Protein AF-A0A101IET5-F1 (afdb_monomer)

Structure (mmCIF, N/CA/C/O backbone):
data_AF-A0A101IET5-F1
#
_entry.id   AF-A0A101IET5-F1
#
loop_
_atom_site.group_PDB
_atom_site.id
_atom_site.type_symbol
_atom_site.label_atom_id
_atom_site.label_alt_id
_atom_site.label_comp_id
_atom_site.label_asym_id
_atom_site.label_entity_id
_atom_site.label_seq_id
_atom_site.pdbx_PDB_ins_code
_atom_site.Cartn_x
_atom_site.Cartn_y
_atom_site.Cartn_z
_atom_site.occupancy
_atom_site.B_iso_or_equiv
_atom_site.auth_seq_id
_atom_site.auth_comp_id
_atom_site.auth_asym_id
_atom_site.auth_atom_id
_atom_site.pdbx_PDB_model_num
ATOM 1 N N . LEU A 1 1 ? 10.139 -0.120 -1.724 1.00 92.50 1 LEU A N 1
ATOM 2 C CA . LEU A 1 1 ? 9.096 0.746 -1.149 1.00 92.50 1 LEU A CA 1
ATOM 3 C C . LEU A 1 1 ? 9.722 1.540 -0.012 1.00 92.50 1 LEU A C 1
ATOM 5 O O . LEU A 1 1 ? 10.627 1.029 0.643 1.00 92.50 1 LEU A O 1
ATOM 9 N N . ILE A 1 2 ? 9.266 2.773 0.194 1.00 94.69 2 ILE A N 1
ATOM 10 C CA . ILE A 1 2 ? 9.536 3.554 1.412 1.00 94.69 2 ILE A CA 1
ATOM 11 C C . ILE A 1 2 ? 8.374 3.359 2.385 1.00 94.69 2 ILE A C 1
ATOM 13 O O . ILE A 1 2 ? 7.278 3.024 1.933 1.00 94.69 2 ILE A O 1
ATOM 17 N N . ARG A 1 3 ? 8.592 3.574 3.687 1.00 94.69 3 ARG A N 1
ATOM 18 C CA . ARG A 1 3 ? 7.538 3.377 4.690 1.00 94.69 3 ARG A CA 1
ATOM 19 C C . ARG A 1 3 ? 6.365 4.328 4.436 1.00 94.69 3 ARG A C 1
ATOM 21 O O . ARG A 1 3 ? 6.561 5.531 4.256 1.00 94.69 3 ARG A O 1
ATOM 28 N N . GLY A 1 4 ? 5.161 3.769 4.401 1.00 93.94 4 GLY A N 1
ATOM 29 C CA . GLY A 1 4 ? 3.909 4.481 4.214 1.00 93.94 4 GLY A CA 1
ATOM 30 C C . GLY A 1 4 ? 3.605 5.410 5.385 1.00 93.94 4 GLY A C 1
ATOM 31 O O . GLY A 1 4 ? 3.973 5.152 6.531 1.00 93.94 4 GLY A O 1
ATOM 32 N N . LYS A 1 5 ? 2.926 6.517 5.085 1.00 95.31 5 LYS A N 1
ATOM 33 C CA . LYS A 1 5 ? 2.436 7.455 6.100 1.00 95.31 5 LYS A CA 1
ATOM 34 C C . LYS A 1 5 ? 1.047 7.019 6.583 1.00 95.31 5 LYS A C 1
ATOM 36 O O . LYS A 1 5 ? 0.257 6.553 5.762 1.00 95.31 5 LYS A O 1
ATOM 41 N N . PRO A 1 6 ? 0.685 7.279 7.851 1.00 94.19 6 PRO A N 1
ATOM 42 C CA . PRO A 1 6 ? -0.570 6.799 8.441 1.00 94.19 6 PRO A CA 1
ATOM 43 C C . PRO A 1 6 ? -1.825 7.500 7.890 1.00 94.19 6 PRO A C 1
ATOM 45 O O . PRO A 1 6 ? -2.943 7.087 8.179 1.00 94.19 6 PRO A O 1
ATOM 48 N N . GLY A 1 7 ? -1.665 8.558 7.085 1.00 93.12 7 GLY A N 1
ATOM 49 C CA . GLY A 1 7 ? -2.780 9.340 6.543 1.00 93.12 7 GLY A CA 1
ATOM 50 C C . GLY A 1 7 ? -3.783 8.521 5.727 1.00 93.12 7 GLY A C 1
ATOM 51 O O . GLY A 1 7 ? -4.975 8.805 5.787 1.00 93.12 7 GLY A O 1
ATOM 52 N N . ILE A 1 8 ? -3.331 7.475 5.024 1.00 92.94 8 ILE A N 1
ATOM 53 C CA . ILE A 1 8 ? -4.230 6.582 4.277 1.00 92.94 8 ILE A CA 1
ATOM 54 C C . ILE A 1 8 ? -5.204 5.849 5.210 1.00 92.94 8 ILE A C 1
ATOM 56 O O . ILE A 1 8 ? -6.399 5.799 4.931 1.00 92.94 8 ILE A O 1
ATOM 60 N N . SER A 1 9 ? -4.720 5.366 6.354 1.00 92.12 9 SER A N 1
ATOM 61 C CA . SER A 1 9 ? -5.525 4.667 7.361 1.00 92.12 9 SER A CA 1
ATOM 62 C C . SER A 1 9 ? -6.527 5.594 8.033 1.00 92.12 9 SER A C 1
ATOM 64 O O . SER A 1 9 ? -7.658 5.196 8.293 1.00 92.12 9 SER A O 1
ATOM 66 N N . ILE A 1 10 ? -6.135 6.850 8.269 1.00 91.31 10 ILE A N 1
ATOM 67 C CA . ILE A 1 10 ? -7.021 7.872 8.841 1.00 91.31 10 ILE A CA 1
ATOM 68 C C . ILE A 1 10 ? -8.202 8.126 7.899 1.00 91.31 10 ILE A C 1
ATOM 70 O O . ILE A 1 10 ? -9.349 8.106 8.340 1.00 91.31 10 ILE A O 1
ATOM 74 N N . LEU A 1 11 ? -7.931 8.311 6.602 1.00 92.88 11 LEU A N 1
ATOM 75 C CA . LEU A 1 11 ? -8.976 8.507 5.595 1.00 92.88 11 LEU A CA 1
ATOM 76 C C . LEU A 1 11 ? -9.875 7.274 5.466 1.00 92.88 11 LEU A C 1
ATOM 78 O O . LEU A 1 11 ? -11.100 7.396 5.449 1.00 92.88 11 LEU A O 1
ATOM 82 N N . ALA A 1 12 ? -9.287 6.080 5.428 1.00 92.12 12 ALA A N 1
ATOM 83 C CA . ALA A 1 12 ? -10.035 4.830 5.355 1.00 92.12 12 ALA A CA 1
ATOM 84 C C . ALA A 1 12 ? -10.948 4.625 6.577 1.00 92.12 12 ALA A C 1
ATOM 86 O O . ALA A 1 12 ? -12.102 4.238 6.420 1.00 92.12 12 ALA A O 1
ATOM 87 N N . SER A 1 13 ? -10.476 4.971 7.782 1.00 90.31 13 SER A N 1
ATOM 88 C CA . SER A 1 13 ? -11.268 4.890 9.017 1.00 90.31 13 SER A CA 1
ATOM 89 C C . SER A 1 13 ? -12.466 5.846 9.046 1.00 90.31 13 SER A C 1
ATOM 91 O O . SER A 1 13 ? -13.388 5.619 9.828 1.00 90.31 13 SER A O 1
ATOM 93 N N . GLN A 1 14 ? -12.441 6.927 8.267 1.00 90.19 14 GLN A N 1
ATOM 94 C CA . GLN A 1 14 ? -13.528 7.910 8.208 1.00 90.19 14 GLN A CA 1
ATOM 95 C C . GLN A 1 14 ? -14.534 7.625 7.093 1.00 90.19 14 GLN A C 1
ATOM 97 O O . GLN A 1 14 ? -15.677 8.058 7.182 1.00 90.19 14 GLN A O 1
ATOM 102 N N . THR A 1 15 ? -14.097 6.953 6.030 1.00 90.75 15 THR A N 1
ATOM 103 C CA . THR A 1 15 ? -14.874 6.807 4.792 1.00 90.75 15 THR A CA 1
ATOM 104 C C . THR A 1 15 ? -15.425 5.407 4.575 1.00 90.75 15 THR A C 1
ATOM 106 O O . THR A 1 15 ? -16.352 5.256 3.786 1.00 90.75 15 THR A O 1
ATOM 109 N N . GLU A 1 16 ? -14.834 4.386 5.208 1.00 85.38 16 GLU A N 1
ATOM 110 C CA . GLU A 1 16 ? -15.142 2.964 4.966 1.00 85.38 16 GLU A CA 1
ATOM 111 C C . GL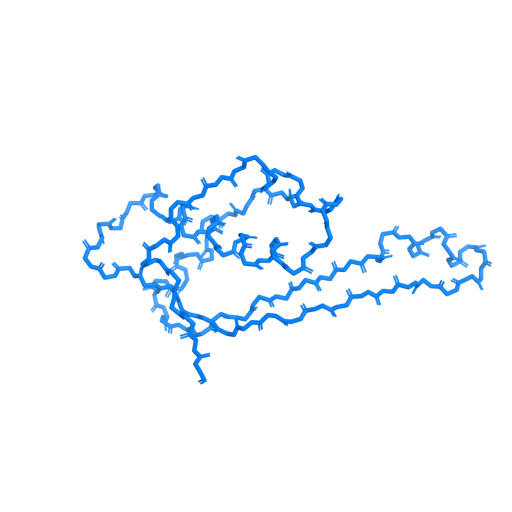U A 1 16 ? -15.060 2.571 3.472 1.00 85.38 16 GLU A C 1
ATOM 113 O O . GLU A 1 16 ? -15.656 1.593 2.997 1.00 85.38 16 GLU A O 1
ATOM 118 N N . ALA A 1 17 ? -14.297 3.356 2.705 1.00 90.69 17 ALA A N 1
ATOM 119 C CA . ALA A 1 17 ? -14.199 3.220 1.267 1.00 90.69 17 ALA A CA 1
ATOM 120 C C . ALA A 1 17 ? -13.386 1.972 0.878 1.00 90.69 17 ALA A C 1
ATOM 122 O O . ALA A 1 17 ? -12.411 1.625 1.553 1.00 90.69 17 ALA A O 1
ATOM 123 N N . PRO A 1 18 ? -13.751 1.301 -0.229 1.00 93.94 18 PRO A N 1
ATOM 124 C CA . PRO A 1 18 ? -12.930 0.243 -0.798 1.00 93.94 18 PRO A CA 1
ATOM 125 C C . PRO A 1 18 ? -11.595 0.810 -1.307 1.00 93.94 18 PRO A C 1
ATOM 127 O O . PRO A 1 18 ? -11.557 1.816 -2.015 1.00 93.94 18 PRO A O 1
ATOM 130 N N . ILE A 1 19 ? -10.499 0.136 -0.974 1.00 95.31 19 ILE A N 1
ATOM 131 C CA . ILE A 1 19 ? -9.133 0.442 -1.404 1.00 95.31 19 ILE A CA 1
ATOM 132 C C . ILE A 1 19 ? -8.715 -0.595 -2.444 1.00 95.31 19 ILE A C 1
ATOM 134 O O . ILE A 1 19 ? -8.896 -1.794 -2.243 1.00 95.31 19 ILE A O 1
ATOM 138 N N . ILE A 1 20 ? -8.126 -0.142 -3.553 1.00 96.19 20 ILE A N 1
ATOM 139 C CA . ILE A 1 20 ? -7.578 -1.019 -4.594 1.00 96.19 20 ILE A CA 1
ATOM 140 C C . ILE A 1 20 ? -6.059 -0.819 -4.650 1.00 96.19 20 ILE A C 1
ATOM 142 O O . ILE A 1 20 ? -5.608 0.280 -4.988 1.00 96.19 20 ILE A O 1
ATOM 146 N N . PRO A 1 21 ? -5.247 -1.848 -4.342 1.00 95.94 21 PRO A N 1
ATOM 147 C CA . PRO A 1 21 ? -3.799 -1.739 -4.412 1.00 95.94 21 PRO A CA 1
ATOM 148 C C . PRO A 1 21 ? -3.339 -1.815 -5.872 1.00 95.94 21 PRO A C 1
ATOM 150 O O . PRO A 1 21 ? -3.712 -2.720 -6.623 1.00 95.94 21 PRO A O 1
ATOM 153 N N . ILE A 1 22 ? -2.496 -0.866 -6.278 1.00 96.94 22 ILE A N 1
ATOM 154 C CA . ILE A 1 22 ? -1.911 -0.812 -7.620 1.00 96.94 22 ILE A CA 1
ATOM 155 C C . ILE A 1 22 ? -0.399 -0.667 -7.487 1.00 96.94 22 ILE A C 1
ATOM 157 O O . ILE A 1 22 ? 0.100 0.210 -6.782 1.00 96.94 22 ILE A O 1
ATOM 161 N N . ALA A 1 23 ? 0.335 -1.516 -8.198 1.00 96.88 23 ALA A N 1
ATOM 162 C CA . ALA A 1 23 ? 1.783 -1.470 -8.292 1.00 96.88 23 ALA A CA 1
ATOM 163 C C . ALA A 1 23 ? 2.217 -1.085 -9.705 1.00 96.88 23 ALA A C 1
ATOM 165 O O . ALA A 1 23 ? 1.746 -1.657 -10.687 1.00 96.88 23 ALA A O 1
ATOM 166 N N . TYR A 1 24 ? 3.163 -0.151 -9.794 1.00 95.94 24 TYR A N 1
ATOM 167 C CA . TYR A 1 24 ? 3.719 0.338 -11.051 1.00 95.94 24 TYR A CA 1
ATOM 168 C C . TYR A 1 24 ? 5.248 0.387 -10.984 1.00 95.94 24 TYR A C 1
ATOM 170 O O . TYR A 1 24 ? 5.809 1.031 -10.097 1.00 95.94 24 TYR A O 1
ATOM 178 N N . TRP A 1 25 ? 5.937 -0.280 -11.916 1.00 95.38 25 TRP A N 1
ATOM 179 C CA . TRP A 1 25 ? 7.405 -0.340 -11.933 1.00 95.38 25 TRP A CA 1
ATOM 180 C C . TRP A 1 25 ? 7.999 -0.467 -13.345 1.00 95.38 25 TRP A C 1
ATOM 182 O O . TRP A 1 25 ? 7.302 -0.750 -14.321 1.00 95.38 25 TRP A O 1
ATOM 192 N N . GLY A 1 26 ? 9.315 -0.263 -13.462 1.00 92.31 26 GLY A N 1
ATOM 193 C CA . GLY A 1 26 ? 10.082 -0.328 -14.714 1.00 92.31 26 GLY A CA 1
ATOM 194 C C . GLY A 1 26 ? 10.293 1.038 -15.376 1.00 92.31 26 GLY A C 1
ATOM 195 O O . GLY A 1 26 ? 11.192 1.193 -16.209 1.00 92.31 26 GLY A O 1
ATOM 196 N N . HIS A 1 27 ? 9.516 2.045 -14.966 1.00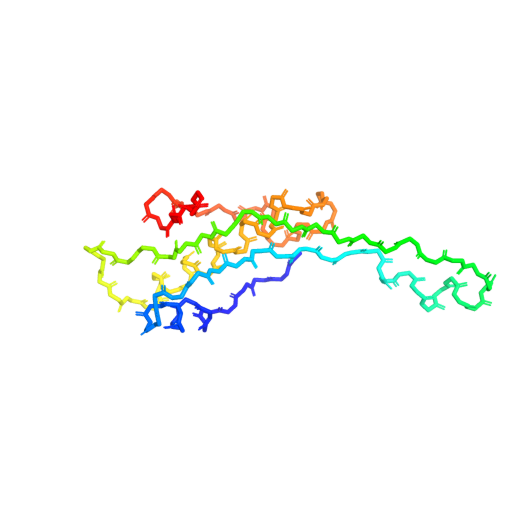 92.12 27 HIS A N 1
ATOM 197 C CA . HIS A 1 27 ? 9.585 3.417 -15.467 1.00 92.12 27 HIS A CA 1
ATOM 198 C C . HIS A 1 27 ? 10.878 4.145 -15.080 1.00 92.12 27 HIS A C 1
ATOM 200 O O . HIS A 1 27 ? 11.270 5.089 -15.760 1.00 92.12 27 HIS A O 1
ATOM 206 N N . GLU A 1 28 ? 11.596 3.683 -14.054 1.00 90.62 28 GLU A N 1
ATOM 207 C CA . GLU A 1 28 ? 12.865 4.265 -13.607 1.00 90.62 28 GLU A CA 1
ATOM 208 C C . GLU A 1 28 ? 13.942 4.271 -14.707 1.00 90.62 28 GLU A C 1
ATOM 210 O O . GLU A 1 28 ? 14.857 5.091 -14.706 1.00 90.62 28 GLU A O 1
ATOM 215 N N . ASN A 1 29 ? 13.811 3.387 -15.699 1.00 89.25 29 ASN A N 1
ATOM 216 C CA . ASN A 1 29 ? 14.746 3.283 -16.816 1.00 89.25 29 ASN A CA 1
ATOM 217 C C . ASN A 1 29 ? 14.366 4.178 -18.007 1.00 89.25 29 ASN A C 1
ATOM 219 O O . ASN A 1 29 ? 15.079 4.182 -19.012 1.00 89.25 29 ASN A O 1
ATOM 223 N N . PHE A 1 30 ? 13.272 4.942 -17.905 1.00 91.75 30 PHE A N 1
ATOM 224 C CA . PHE A 1 30 ? 12.714 5.724 -19.007 1.00 91.75 30 PHE A CA 1
ATOM 225 C C . PHE A 1 30 ? 13.717 6.718 -19.593 1.00 91.75 30 PHE A C 1
ATOM 227 O O . PHE A 1 30 ? 14.024 6.644 -20.782 1.00 91.75 30 PHE A O 1
ATOM 234 N N . LEU A 1 31 ? 14.303 7.580 -18.755 1.00 91.44 31 LEU A N 1
ATOM 235 C CA . LEU A 1 31 ? 15.273 8.589 -19.197 1.00 91.44 31 LEU A CA 1
ATOM 236 C C . LEU A 1 31 ? 16.521 7.966 -19.839 1.00 91.44 31 LEU A C 1
ATOM 238 O O . LEU A 1 31 ? 17.084 8.521 -20.780 1.00 91.44 31 LEU A O 1
ATOM 242 N N . ARG A 1 32 ? 16.960 6.798 -19.355 1.00 91.38 32 ARG A N 1
ATOM 243 C CA . ARG A 1 32 ? 18.114 6.084 -19.922 1.00 91.38 32 ARG A CA 1
ATOM 244 C C . ARG A 1 32 ? 17.793 5.486 -21.290 1.00 91.38 32 ARG A C 1
ATOM 246 O O . ARG A 1 32 ? 18.628 5.521 -22.191 1.00 91.38 32 ARG A O 1
ATOM 253 N N . ASN A 1 33 ? 16.600 4.924 -21.440 1.00 92.88 33 ASN A N 1
ATOM 254 C CA . ASN A 1 33 ? 16.186 4.245 -22.659 1.00 92.88 33 ASN A CA 1
ATOM 255 C C . ASN A 1 33 ? 15.795 5.231 -23.764 1.00 92.88 33 ASN A C 1
ATOM 257 O O . ASN A 1 33 ? 16.191 5.018 -24.908 1.00 92.88 33 ASN A O 1
ATOM 261 N N . ILE A 1 34 ? 15.112 6.334 -23.435 1.00 93.94 34 ILE A N 1
ATOM 262 C CA . ILE A 1 34 ? 14.693 7.340 -24.424 1.00 93.94 34 ILE A CA 1
ATOM 263 C C . ILE A 1 34 ? 15.898 8.022 -25.085 1.00 93.94 34 ILE A C 1
ATOM 265 O O . ILE A 1 34 ? 15.908 8.194 -26.299 1.00 93.94 34 ILE A O 1
ATOM 269 N N . LYS A 1 35 ? 16.978 8.275 -24.327 1.00 93.62 35 LYS A N 1
ATOM 270 C CA . LYS A 1 35 ? 18.265 8.764 -24.862 1.00 93.62 35 LYS A CA 1
ATOM 271 C C . LYS A 1 35 ? 18.900 7.815 -25.885 1.00 93.62 35 LYS A C 1
ATOM 273 O O . LYS A 1 35 ? 19.741 8.233 -26.667 1.00 93.62 35 LYS A O 1
ATOM 278 N N . ARG A 1 36 ? 18.523 6.533 -25.863 1.00 95.06 36 ARG A N 1
ATOM 279 C CA . ARG A 1 36 ? 18.989 5.492 -26.792 1.00 95.06 36 ARG A CA 1
ATOM 280 C C . ARG A 1 36 ? 17.902 5.074 -27.787 1.00 95.06 36 ARG A C 1
ATOM 282 O O . ARG A 1 36 ? 18.065 4.038 -28.424 1.00 95.06 36 ARG A O 1
ATOM 289 N N . LEU A 1 37 ? 16.793 5.821 -27.865 1.00 94.19 37 LEU A N 1
ATOM 290 C CA . LEU A 1 37 ? 15.612 5.505 -28.678 1.00 94.19 37 LEU A CA 1
ATOM 291 C C . LEU A 1 37 ? 15.071 4.081 -28.435 1.00 94.19 37 LEU A C 1
ATOM 293 O O . LEU A 1 37 ? 14.523 3.440 -29.327 1.00 94.19 37 LEU A O 1
ATOM 297 N N . LYS A 1 38 ? 15.232 3.562 -27.210 1.00 93.69 38 LYS A N 1
ATOM 298 C CA . LYS A 1 38 ? 14.738 2.242 -26.801 1.00 93.69 38 LYS A CA 1
ATOM 299 C C . LYS A 1 38 ? 13.412 2.371 -26.063 1.00 93.69 38 LYS A C 1
ATOM 301 O O . LYS A 1 38 ? 13.240 3.247 -25.215 1.00 93.69 38 LYS A O 1
ATOM 306 N N . ARG A 1 39 ? 12.490 1.440 -26.327 1.00 91.88 39 ARG A N 1
ATOM 307 C CA . ARG A 1 39 ? 11.249 1.312 -25.554 1.00 91.88 39 ARG A CA 1
ATOM 308 C C . ARG A 1 39 ? 11.566 0.887 -24.119 1.00 91.88 39 ARG A C 1
ATOM 310 O O . ARG A 1 39 ? 12.390 0.003 -23.897 1.00 91.88 39 ARG A O 1
ATOM 317 N N . THR A 1 40 ? 10.884 1.497 -23.151 1.00 93.75 40 THR A N 1
ATOM 318 C CA . THR A 1 40 ? 10.985 1.108 -21.737 1.00 93.75 40 THR A CA 1
ATOM 319 C C . THR A 1 40 ? 9.858 0.145 -21.383 1.00 93.75 40 THR A C 1
ATOM 321 O O . THR A 1 40 ? 8.697 0.510 -21.572 1.00 93.75 40 THR A O 1
ATOM 324 N N . PRO A 1 41 ? 10.158 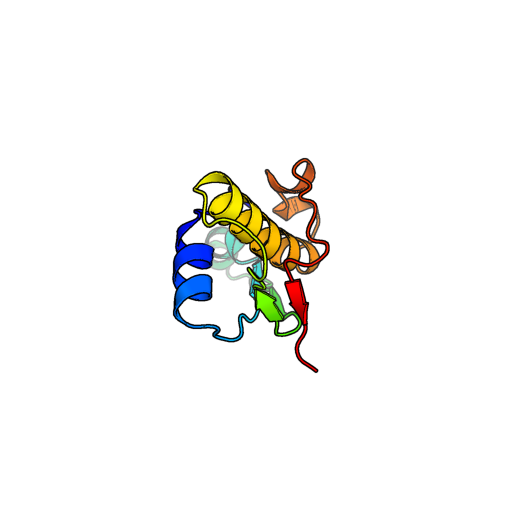-1.062 -20.876 1.00 91.75 41 PRO A N 1
ATOM 325 C CA . PRO A 1 41 ? 9.132 -1.958 -20.365 1.00 91.75 41 PRO A CA 1
ATOM 326 C C . PRO A 1 41 ? 8.594 -1.407 -19.041 1.00 91.75 41 PRO A C 1
ATOM 328 O O . PRO A 1 41 ? 9.292 -1.386 -18.027 1.00 91.75 41 PRO A O 1
ATOM 331 N N . MET A 1 42 ? 7.352 -0.939 -19.074 1.00 93.81 42 MET A N 1
ATOM 332 C CA . MET A 1 42 ? 6.609 -0.447 -17.918 1.00 93.81 42 MET A CA 1
ATOM 333 C C . MET A 1 42 ? 5.553 -1.488 -17.552 1.00 93.81 42 MET A C 1
ATOM 335 O O . MET A 1 42 ? 4.878 -2.006 -18.438 1.00 93.81 42 MET A O 1
ATOM 339 N N . ASN A 1 43 ? 5.427 -1.810 -16.267 1.00 95.56 43 ASN A N 1
ATOM 340 C CA . ASN A 1 43 ? 4.540 -2.864 -15.787 1.00 95.56 43 ASN A CA 1
ATOM 341 C C . ASN A 1 43 ? 3.587 -2.299 -14.741 1.00 95.56 43 ASN A C 1
ATOM 343 O O . ASN A 1 43 ? 4.026 -1.598 -13.829 1.00 95.56 43 ASN A O 1
ATOM 347 N N . ILE A 1 44 ? 2.306 -2.641 -14.864 1.00 96.69 44 ILE A N 1
ATOM 348 C CA . ILE A 1 44 ? 1.261 -2.321 -13.892 1.00 96.69 44 ILE A CA 1
ATOM 349 C C . ILE A 1 44 ? 0.633 -3.637 -13.439 1.00 96.69 44 ILE A C 1
ATOM 351 O O . ILE A 1 44 ? 0.313 -4.488 -14.268 1.00 96.69 44 ILE A O 1
ATOM 355 N N . LYS A 1 45 ? 0.448 -3.800 -12.130 1.00 97.62 45 LYS A N 1
ATOM 356 C CA . LYS A 1 45 ? -0.368 -4.865 -11.543 1.00 97.62 45 LYS A CA 1
ATOM 357 C C . LYS A 1 45 ? -1.409 -4.255 -10.623 1.00 97.62 45 LYS A C 1
ATOM 359 O O . LYS A 1 45 ? -1.096 -3.360 -9.842 1.00 97.62 45 LYS A O 1
ATOM 364 N N . VAL A 1 46 ? -2.625 -4.769 -10.719 1.00 97.19 46 VAL A N 1
ATOM 365 C CA . VAL A 1 46 ? -3.762 -4.375 -9.889 1.00 97.19 46 VAL A CA 1
ATOM 366 C C . VAL A 1 46 ? -4.105 -5.565 -9.006 1.00 97.19 46 VAL A C 1
ATOM 368 O O . VAL A 1 46 ? -4.209 -6.686 -9.505 1.00 97.19 46 VAL A O 1
ATOM 371 N N . GLY A 1 47 ? -4.196 -5.339 -7.700 1.00 95.75 47 GLY A N 1
ATOM 372 C CA . GLY A 1 47 ? -4.593 -6.363 -6.742 1.00 95.75 47 GLY A CA 1
ATOM 373 C C . GLY A 1 47 ? -6.091 -6.350 -6.466 1.00 95.75 47 GLY A C 1
ATOM 374 O O . GLY A 1 47 ? -6.856 -5.607 -7.082 1.00 95.75 47 GLY A O 1
ATOM 375 N N . LYS A 1 48 ? -6.507 -7.199 -5.527 1.00 95.19 48 LYS A N 1
ATOM 376 C CA . LYS A 1 48 ? -7.912 -7.318 -5.134 1.00 95.19 48 LYS A CA 1
ATOM 377 C C . LYS A 1 48 ? -8.352 -6.095 -4.318 1.00 95.19 48 LYS A C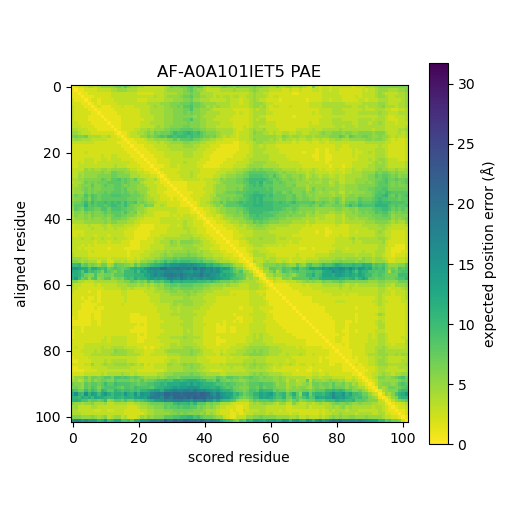 1
ATOM 379 O O . LYS A 1 48 ? -7.572 -5.643 -3.478 1.00 95.19 48 LYS A O 1
ATOM 384 N N . PRO A 1 49 ? -9.572 -5.573 -4.525 1.00 96.12 49 PRO A N 1
ATOM 385 C CA . PRO A 1 49 ? -10.137 -4.554 -3.652 1.00 96.12 49 PRO A CA 1
ATOM 386 C C . PRO A 1 49 ? -10.286 -5.078 -2.218 1.00 96.12 49 PRO A C 1
ATOM 388 O O . PRO A 1 49 ? -10.627 -6.241 -2.004 1.00 96.12 49 PRO A O 1
ATOM 391 N N . PHE A 1 50 ? -10.057 -4.221 -1.230 1.00 95.00 50 PHE A N 1
ATOM 392 C CA . PHE A 1 50 ? -10.240 -4.546 0.182 1.00 95.00 50 PHE A CA 1
ATOM 393 C C . PHE A 1 50 ? -10.686 -3.321 0.985 1.00 95.00 50 PHE A C 1
ATOM 395 O O . PHE A 1 50 ? -10.592 -2.186 0.523 1.00 95.00 50 PHE A O 1
ATOM 402 N N . ARG A 1 51 ? -11.174 -3.538 2.202 1.00 94.62 51 ARG A N 1
ATOM 403 C CA . ARG A 1 51 ? -11.441 -2.497 3.201 1.00 94.62 51 ARG A CA 1
ATOM 404 C C . ARG A 1 51 ? -10.551 -2.701 4.415 1.00 94.62 51 ARG A C 1
ATOM 406 O O . ARG A 1 51 ? -10.143 -3.826 4.700 1.00 94.62 51 ARG A O 1
ATOM 413 N N . LEU A 1 52 ? -10.283 -1.605 5.119 1.00 92.44 52 LEU A N 1
ATOM 414 C CA . LEU A 1 52 ? -9.654 -1.664 6.430 1.00 92.44 52 LEU A CA 1
ATOM 415 C C . LEU A 1 52 ? -10.726 -1.824 7.503 1.00 92.44 52 LEU A C 1
ATOM 417 O O . LEU A 1 52 ? -11.662 -1.025 7.565 1.00 92.44 52 LEU A O 1
ATOM 421 N N . ASP A 1 53 ? -10.582 -2.855 8.326 1.00 89.69 53 ASP A N 1
ATOM 422 C CA . ASP A 1 53 ? -11.456 -3.119 9.460 1.00 89.69 53 ASP A CA 1
ATOM 423 C C . ASP A 1 53 ? -10.782 -2.636 10.750 1.00 89.69 53 ASP A C 1
ATOM 425 O O . ASP A 1 53 ? -9.704 -3.086 11.138 1.00 89.69 53 ASP A O 1
ATOM 429 N N . PHE A 1 54 ? -11.420 -1.664 11.399 1.00 86.44 54 PHE A N 1
ATOM 430 C CA . PHE A 1 54 ? -10.976 -1.098 12.673 1.00 86.44 54 PHE A CA 1
ATOM 431 C C . PHE A 1 54 ? -11.892 -1.511 13.835 1.00 86.44 54 PHE A C 1
ATOM 433 O O . PHE A 1 54 ? -11.791 -0.947 14.928 1.00 86.44 54 PHE A O 1
ATOM 440 N N . SER A 1 55 ? -12.823 -2.444 13.612 1.00 81.12 55 SER A N 1
ATOM 441 C CA . SER A 1 55 ? -13.804 -2.850 14.616 1.00 81.12 55 SER A CA 1
ATOM 442 C C . SER A 1 55 ? -13.126 -3.407 15.872 1.00 81.12 55 SER A C 1
ATOM 444 O O . SER A 1 55 ? -12.149 -4.149 15.818 1.00 81.12 55 SER A O 1
ATOM 446 N N . GLY A 1 56 ? -13.607 -2.971 17.040 1.00 72.94 56 GLY A N 1
ATOM 447 C CA . GLY A 1 56 ? -13.080 -3.405 18.338 1.00 72.94 56 GLY A CA 1
ATOM 448 C C . GLY A 1 56 ? -11.687 -2.878 18.715 1.00 72.94 56 GLY A C 1
ATOM 449 O O . GLY A 1 56 ? -11.215 -3.203 19.802 1.00 72.94 56 GLY A O 1
ATOM 450 N N . LYS A 1 57 ? -11.032 -2.053 17.881 1.00 79.50 57 LYS A N 1
ATOM 451 C CA . LYS A 1 57 ? -9.692 -1.507 18.156 1.00 79.50 57 LYS A CA 1
ATOM 452 C C . LYS A 1 57 ? -9.748 -0.023 18.542 1.00 79.50 57 LYS A C 1
ATOM 454 O O . LYS A 1 57 ? -10.423 0.786 17.904 1.00 79.50 57 LYS A O 1
ATOM 459 N N . THR A 1 58 ? -9.002 0.363 19.578 1.00 78.94 58 THR A N 1
ATOM 460 C CA . THR A 1 58 ? -8.854 1.773 19.973 1.00 78.94 58 THR A CA 1
ATOM 461 C C . THR A 1 58 ? -8.047 2.525 18.919 1.00 78.94 58 THR A C 1
ATOM 463 O O . THR A 1 58 ? -6.943 2.113 18.572 1.00 78.94 58 THR A O 1
ATOM 466 N N . LYS A 1 59 ? -8.568 3.656 18.430 1.00 80.31 59 LYS A N 1
ATOM 467 C CA . LYS A 1 59 ? -7.886 4.497 17.434 1.00 80.31 59 LYS A CA 1
ATOM 468 C C . LYS A 1 59 ? -6.647 5.165 18.046 1.00 80.31 59 LYS A C 1
ATOM 470 O O . LYS A 1 59 ? -6.739 6.266 18.582 1.00 80.31 59 LYS A O 1
ATOM 475 N N . SER A 1 60 ? -5.499 4.497 17.964 1.00 89.06 60 SER A N 1
ATOM 476 C CA . SER A 1 60 ? -4.193 5.037 18.348 1.00 89.06 60 SER A CA 1
ATOM 477 C C . SER A 1 60 ? -3.360 5.423 17.124 1.00 89.06 60 SER A C 1
ATOM 479 O O . SER A 1 60 ? -3.662 5.050 15.986 1.00 89.06 60 SER A O 1
ATOM 481 N N . LYS A 1 61 ? -2.292 6.193 17.348 1.00 88.75 61 LYS A N 1
ATOM 482 C CA . LYS A 1 61 ? -1.353 6.567 16.283 1.00 88.75 61 LYS A CA 1
ATOM 483 C C . LYS A 1 61 ? -0.617 5.338 15.747 1.00 88.75 61 LYS A C 1
ATOM 485 O O . LYS A 1 61 ? -0.370 5.253 14.546 1.00 88.75 61 LYS A O 1
ATOM 490 N N . GLU A 1 62 ? -0.300 4.402 16.632 1.00 90.69 62 GLU A N 1
ATOM 491 C CA . GLU A 1 62 ? 0.356 3.135 16.329 1.00 90.69 62 GLU A CA 1
ATOM 492 C C . GLU A 1 62 ? -0.535 2.280 15.425 1.00 90.69 62 GLU A C 1
ATOM 494 O O . GLU A 1 62 ? -0.092 1.889 14.350 1.00 90.69 62 GLU A O 1
ATOM 499 N N . LEU A 1 63 ? -1.821 2.129 15.765 1.00 90.94 63 LEU A N 1
ATOM 500 C CA . LEU A 1 63 ? -2.778 1.372 14.953 1.00 90.94 63 LEU A CA 1
ATOM 501 C C . LEU A 1 63 ? -2.932 1.957 13.542 1.00 90.94 63 LEU A C 1
ATO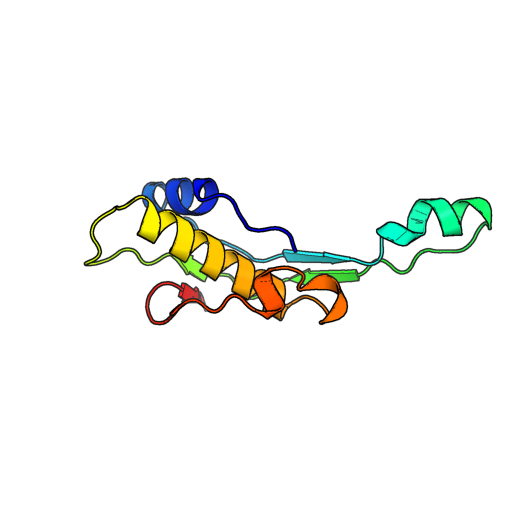M 503 O O . LEU A 1 63 ? -3.002 1.226 12.557 1.00 90.94 63 LEU A O 1
ATOM 507 N N . MET A 1 64 ? -2.974 3.287 13.415 1.00 92.81 64 MET A N 1
ATOM 508 C CA . MET A 1 64 ? -3.055 3.935 12.100 1.00 92.81 64 MET A CA 1
ATOM 509 C C . MET A 1 64 ? -1.800 3.678 11.261 1.00 92.81 64 MET A C 1
ATOM 511 O O . MET A 1 64 ? -1.891 3.546 10.037 1.00 92.81 64 MET A O 1
ATOM 515 N N . GLN A 1 65 ? -0.634 3.607 11.905 1.00 94.31 65 GLN A N 1
ATOM 516 C CA . GLN A 1 65 ? 0.615 3.267 11.237 1.00 94.31 65 GLN A CA 1
ATOM 517 C C . GLN A 1 65 ? 0.649 1.791 10.830 1.00 94.31 65 GLN A C 1
ATOM 519 O O . GLN A 1 65 ? 0.999 1.507 9.689 1.00 94.31 65 GLN A O 1
ATOM 524 N N . GLU A 1 66 ? 0.230 0.876 11.703 1.00 92.81 66 GLU A N 1
ATOM 525 C CA . GLU A 1 66 ? 0.112 -0.557 11.406 1.00 92.81 66 GLU A CA 1
ATOM 526 C C . GLU A 1 66 ? -0.844 -0.813 10.242 1.00 92.81 66 GLU A C 1
ATOM 528 O O . GLU A 1 66 ? -0.489 -1.508 9.296 1.00 92.81 66 GLU A O 1
ATOM 533 N N . ALA A 1 67 ? -2.015 -0.174 10.238 1.00 93.00 67 ALA A N 1
ATOM 534 C CA . ALA A 1 67 ? -2.965 -0.282 9.136 1.00 93.00 67 ALA A CA 1
ATOM 535 C C . ALA A 1 67 ? -2.394 0.265 7.813 1.00 93.00 67 ALA A C 1
ATOM 537 O O . ALA A 1 67 ? -2.655 -0.290 6.747 1.00 93.00 67 ALA A O 1
ATOM 538 N N . ALA A 1 68 ? 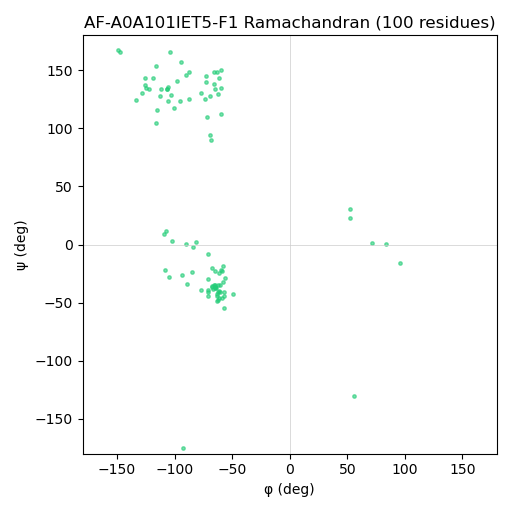-1.566 1.317 7.861 1.00 94.81 68 ALA A N 1
ATOM 539 C CA . ALA A 1 68 ? -0.914 1.844 6.662 1.00 94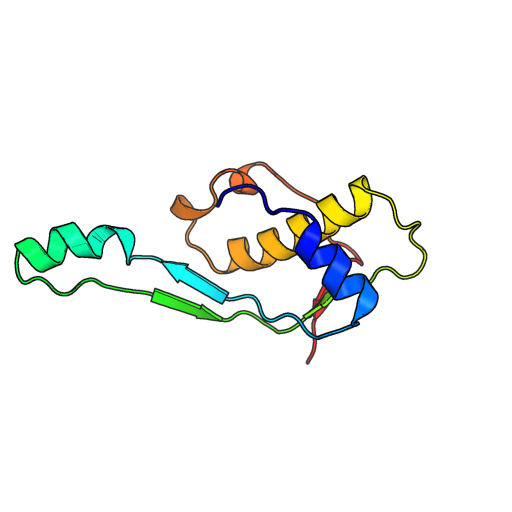.81 68 ALA A CA 1
ATOM 540 C C . ALA A 1 68 ? 0.169 0.882 6.169 1.00 94.81 68 ALA A C 1
ATOM 542 O O . ALA A 1 68 ? 0.317 0.672 4.965 1.00 94.81 68 ALA A O 1
ATOM 543 N N . ASP A 1 69 ? 0.909 0.283 7.098 1.00 95.38 69 ASP A N 1
ATOM 544 C CA . ASP A 1 69 ? 1.909 -0.728 6.801 1.00 95.38 69 ASP A CA 1
ATOM 545 C C . ASP A 1 69 ? 1.244 -1.996 6.218 1.00 95.38 69 ASP A C 1
ATOM 547 O O . ASP A 1 69 ? 1.748 -2.523 5.228 1.00 95.38 69 ASP A O 1
ATOM 551 N N . ALA A 1 70 ? 0.060 -2.398 6.695 1.00 94.75 70 ALA A N 1
ATOM 552 C CA . ALA A 1 70 ? -0.744 -3.482 6.118 1.00 94.75 70 ALA A CA 1
ATOM 553 C C . ALA A 1 70 ? -1.173 -3.188 4.664 1.00 94.75 70 ALA A C 1
ATOM 555 O O . ALA A 1 70 ? -0.968 -4.014 3.775 1.00 94.75 70 ALA A O 1
ATOM 556 N N . VAL A 1 71 ? -1.663 -1.975 4.368 1.00 94.88 71 VAL A N 1
ATOM 557 C CA . VAL A 1 71 ? -1.954 -1.544 2.979 1.00 94.88 71 VAL A CA 1
ATOM 558 C C . VAL A 1 71 ? -0.709 -1.644 2.092 1.00 94.88 71 VAL A C 1
ATOM 560 O O . VAL A 1 71 ? -0.776 -2.067 0.937 1.00 94.88 71 VAL A O 1
ATOM 563 N N . MET A 1 72 ? 0.451 -1.253 2.614 1.00 95.94 72 MET A N 1
ATOM 564 C CA . MET A 1 72 ? 1.705 -1.307 1.866 1.00 95.94 72 MET A CA 1
ATOM 565 C C . MET A 1 72 ? 2.195 -2.743 1.645 1.00 95.94 72 MET A C 1
ATOM 567 O O . MET A 1 72 ? 2.806 -3.012 0.607 1.00 95.94 72 MET A O 1
ATOM 571 N N . LEU A 1 73 ? 1.894 -3.674 2.555 1.00 95.06 73 LEU A N 1
ATOM 572 C CA . LEU A 1 73 ? 2.141 -5.104 2.361 1.00 95.06 73 LEU A CA 1
ATOM 573 C C . LEU A 1 73 ? 1.283 -5.681 1.222 1.00 95.06 73 LEU A C 1
ATOM 575 O O . LEU A 1 73 ? 1.797 -6.477 0.435 1.00 95.06 73 LEU A O 1
ATOM 579 N N . GLU A 1 74 ? 0.048 -5.214 1.020 1.00 95.19 74 GLU A N 1
ATOM 580 C CA . GLU A 1 74 ? -0.736 -5.572 -0.178 1.00 95.19 74 GLU A CA 1
ATOM 581 C C . GLU A 1 74 ? -0.070 -5.096 -1.470 1.00 95.19 74 GLU A C 1
ATOM 583 O O . GLU A 1 74 ? 0.008 -5.830 -2.455 1.00 95.19 74 GLU A O 1
ATOM 588 N N . ILE A 1 75 ? 0.490 -3.884 -1.468 1.00 96.12 75 ILE A N 1
ATOM 589 C CA . ILE A 1 75 ? 1.241 -3.365 -2.619 1.00 96.12 75 ILE A CA 1
ATOM 590 C C . ILE A 1 75 ? 2.536 -4.168 -2.827 1.00 96.12 75 ILE A C 1
ATOM 592 O O . ILE A 1 75 ? 2.900 -4.467 -3.968 1.00 96.12 75 ILE A O 1
ATOM 596 N N . LYS A 1 76 ? 3.221 -4.570 -1.746 1.00 96.12 76 LYS A N 1
ATOM 597 C CA . LYS A 1 76 ? 4.411 -5.439 -1.795 1.00 96.12 76 LYS A CA 1
ATOM 598 C C . LYS A 1 76 ? 4.101 -6.758 -2.505 1.00 96.12 76 LYS A C 1
ATOM 600 O O . LYS A 1 76 ? 4.890 -7.152 -3.362 1.00 96.12 76 LYS A O 1
ATOM 605 N N . LYS A 1 77 ? 2.959 -7.400 -2.217 1.00 94.75 77 LYS A N 1
ATOM 606 C CA . LYS A 1 77 ? 2.523 -8.660 -2.863 1.00 94.75 77 LYS A CA 1
ATOM 607 C C . LYS A 1 77 ? 2.440 -8.537 -4.395 1.00 94.75 77 LYS A C 1
ATOM 609 O O . LYS A 1 77 ? 2.656 -9.516 -5.107 1.00 94.75 77 LYS A O 1
ATOM 614 N N . LEU A 1 78 ? 2.177 -7.339 -4.923 1.00 96.44 78 LEU A N 1
ATOM 615 C CA . LEU A 1 78 ? 2.114 -7.077 -6.366 1.00 96.44 78 LEU A CA 1
ATOM 616 C C . LEU A 1 78 ? 3.489 -6.793 -6.993 1.00 96.44 78 LEU A C 1
ATOM 618 O O . LEU A 1 78 ? 3.667 -6.970 -8.202 1.00 96.44 78 LEU A O 1
ATOM 622 N N . LEU A 1 79 ? 4.460 -6.345 -6.199 1.00 96.19 79 LEU A N 1
ATOM 623 C CA . LEU A 1 79 ? 5.772 -5.919 -6.674 1.00 96.19 79 LEU A CA 1
ATOM 624 C C . LEU A 1 79 ? 6.790 -7.071 -6.709 1.00 96.19 79 LEU A C 1
ATOM 626 O O . LEU A 1 79 ? 6.809 -7.917 -5.816 1.00 96.19 79 LEU A O 1
ATOM 630 N N . PRO A 1 80 ? 7.713 -7.076 -7.689 1.00 95.31 80 PRO A N 1
ATOM 631 C CA . PRO A 1 80 ? 8.913 -7.907 -7.625 1.00 95.31 80 PRO A CA 1
ATOM 632 C C . PRO A 1 80 ? 9.784 -7.577 -6.402 1.00 95.31 80 PRO A C 1
ATOM 634 O O . PRO A 1 80 ? 9.875 -6.413 -6.008 1.00 95.31 80 PRO A O 1
ATOM 637 N N . GLU A 1 81 ? 10.501 -8.577 -5.887 1.00 94.38 81 GLU A N 1
ATOM 638 C CA . GLU A 1 81 ? 11.312 -8.509 -4.657 1.00 94.38 81 GLU A CA 1
ATOM 639 C C . GLU A 1 81 ? 12.262 -7.305 -4.595 1.00 94.38 81 GLU A C 1
ATOM 641 O O . GLU A 1 81 ? 12.312 -6.581 -3.603 1.00 94.38 81 GLU A O 1
ATOM 646 N N . LYS A 1 82 ? 12.932 -6.992 -5.709 1.00 94.31 82 LYS A N 1
ATOM 647 C CA . LYS A 1 82 ? 13.854 -5.849 -5.806 1.00 94.31 82 LYS A CA 1
ATOM 648 C C . LYS A 1 82 ? 13.223 -4.483 -5.485 1.00 94.31 82 LYS A C 1
ATOM 650 O O . LYS A 1 82 ? 13.950 -3.525 -5.242 1.00 94.31 82 LYS A O 1
ATOM 655 N N . TYR A 1 83 ? 11.893 -4.363 -5.515 1.00 95.25 83 TYR A N 1
ATOM 656 C CA . TYR A 1 83 ? 11.176 -3.130 -5.178 1.00 95.25 83 TYR A CA 1
ATOM 657 C C . TYR A 1 83 ? 10.561 -3.148 -3.777 1.00 95.25 83 TYR A C 1
ATOM 659 O O . TYR A 1 83 ? 9.903 -2.174 -3.415 1.00 95.25 83 TYR A O 1
ATOM 667 N N . HIS A 1 84 ? 10.750 -4.193 -2.970 1.00 95.00 84 HIS A N 1
ATOM 668 C CA . HIS A 1 84 ? 10.130 -4.304 -1.642 1.00 95.00 84 HIS A CA 1
ATOM 669 C C . HIS A 1 84 ? 10.688 -3.269 -0.653 1.00 95.00 84 HIS A C 1
ATOM 671 O O . HIS A 1 84 ? 9.914 -2.624 0.050 1.00 95.00 84 HIS A O 1
ATOM 677 N N . GLY A 1 85 ? 11.980 -2.935 -0.713 1.00 95.25 85 GLY A N 1
ATOM 678 C CA . GLY A 1 85 ? 12.592 -1.899 0.137 1.00 95.25 85 GLY A CA 1
ATOM 679 C C . GLY A 1 85 ? 12.381 -2.175 1.629 1.00 95.25 85 GLY A C 1
ATOM 680 O O . GLY A 1 85 ? 12.594 -3.296 2.067 1.00 95.25 85 GLY A O 1
ATOM 681 N N . VAL A 1 86 ? 11.918 -1.185 2.404 1.00 95.06 86 VAL A N 1
ATOM 682 C CA . VAL A 1 86 ? 11.748 -1.343 3.869 1.00 95.06 86 VAL A CA 1
ATOM 683 C C . VAL A 1 86 ? 10.755 -2.447 4.255 1.00 95.06 86 VAL A C 1
ATOM 685 O O . VAL A 1 86 ? 10.856 -3.024 5.330 1.00 95.06 86 VAL A O 1
ATOM 688 N N . TYR A 1 87 ? 9.813 -2.782 3.369 1.00 94.50 87 TYR A N 1
ATOM 689 C CA . TYR A 1 87 ? 8.822 -3.833 3.610 1.00 94.50 87 TYR A CA 1
ATOM 690 C C . TYR A 1 87 ? 9.352 -5.246 3.339 1.00 94.50 87 TYR A C 1
ATOM 692 O O . TYR A 1 87 ? 8.598 -6.207 3.460 1.00 94.50 87 TYR A O 1
ATOM 700 N N . SER A 1 88 ? 10.626 -5.406 2.968 1.00 93.31 88 SER A N 1
ATOM 701 C CA . SER A 1 88 ? 11.274 -6.722 2.971 1.00 93.31 88 SER A CA 1
ATOM 702 C C . SER A 1 88 ? 11.399 -7.284 4.389 1.00 93.31 88 SER A C 1
ATOM 704 O O . SER A 1 88 ? 11.217 -8.482 4.570 1.00 93.31 88 SER A O 1
ATOM 706 N N . GLU A 1 89 ? 11.652 -6.415 5.372 1.00 89.69 89 GLU A N 1
ATOM 707 C CA . GLU A 1 89 ? 11.916 -6.780 6.773 1.00 89.69 89 GLU A CA 1
ATOM 708 C C . GLU A 1 89 ? 10.723 -6.499 7.696 1.00 89.69 89 GLU A C 1
ATOM 710 O O . GLU A 1 89 ? 10.544 -7.170 8.709 1.00 89.69 89 GLU A O 1
ATOM 715 N N . ILE A 1 90 ? 9.884 -5.518 7.346 1.00 88.00 90 ILE A N 1
ATOM 716 C CA . ILE A 1 90 ? 8.671 -5.210 8.106 1.00 88.00 90 ILE A CA 1
ATOM 717 C C . ILE A 1 90 ? 7.630 -6.300 7.852 1.00 88.00 90 ILE A C 1
ATOM 719 O O . ILE A 1 90 ? 7.230 -6.549 6.712 1.00 88.00 90 ILE A O 1
ATOM 723 N N . SER A 1 91 ? 7.149 -6.888 8.939 1.00 80.88 91 SER A N 1
ATOM 724 C CA . SER A 1 91 ? 5.910 -7.655 8.988 1.00 80.88 91 SER A CA 1
ATOM 725 C C . SER A 1 91 ? 4.974 -6.974 9.978 1.00 80.88 91 SER A C 1
ATOM 727 O O . SER A 1 91 ? 5.413 -6.391 10.969 1.00 80.88 91 SER A O 1
ATOM 729 N N . VAL A 1 92 ? 3.689 -6.989 9.656 1.00 82.94 92 VAL A N 1
ATOM 730 C CA . VAL A 1 92 ? 2.618 -6.527 10.534 1.00 82.94 92 VAL A CA 1
ATOM 731 C C . VAL A 1 92 ? 1.651 -7.685 10.638 1.00 82.94 92 VAL A C 1
ATOM 733 O O . VAL A 1 92 ? 1.457 -8.399 9.653 1.00 82.94 92 VAL A O 1
ATOM 736 N N . ASP A 1 93 ? 1.078 -7.863 11.819 1.00 75.69 93 ASP A N 1
ATOM 737 C CA . ASP A 1 93 ? -0.060 -8.748 11.989 1.00 75.69 93 ASP A CA 1
ATOM 738 C C . ASP A 1 93 ? -1.270 -8.114 11.283 1.00 75.69 93 ASP A C 1
ATOM 740 O O . ASP A 1 93 ? -1.914 -7.194 11.796 1.00 75.69 93 ASP A O 1
ATOM 744 N N . ASP A 1 94 ? -1.487 -8.505 10.025 1.00 67.88 94 ASP A N 1
ATOM 745 C CA . ASP A 1 94 ? -2.592 -8.030 9.195 1.00 67.88 94 ASP A CA 1
ATOM 746 C C . ASP A 1 94 ? -3.885 -8.824 9.443 1.00 67.88 94 ASP A C 1
ATOM 748 O O . ASP A 1 94 ? -4.934 -8.458 8.892 1.00 67.88 94 ASP A O 1
ATOM 752 N N . GLU A 1 95 ? -3.846 -9.846 10.314 1.00 66.44 95 GLU A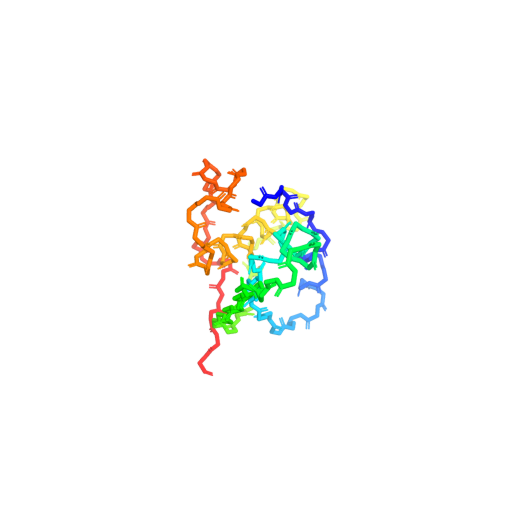 N 1
ATOM 753 C CA . GLU A 1 95 ? -5.005 -10.658 10.666 1.00 66.44 95 GLU A CA 1
ATOM 754 C C . GLU A 1 95 ? -6.103 -9.771 11.275 1.00 66.44 95 GLU A C 1
ATOM 756 O O . GLU A 1 95 ? -5.987 -9.146 12.334 1.00 66.44 95 GLU A O 1
ATOM 761 N N . GLY A 1 96 ? -7.200 -9.655 10.526 1.00 76.25 96 GLY A N 1
ATOM 762 C CA . GLY A 1 96 ? -8.363 -8.855 10.900 1.00 76.25 96 GLY A CA 1
ATOM 763 C C . GLY A 1 96 ? -8.276 -7.360 10.581 1.00 76.25 96 GLY A C 1
ATOM 764 O O . GLY A 1 96 ? -9.237 -6.657 10.870 1.00 76.25 96 GLY A O 1
ATOM 765 N N . LEU A 1 97 ? -7.190 -6.849 9.982 1.00 87.00 97 LEU A N 1
ATOM 766 C CA . LEU A 1 97 ? -7.147 -5.467 9.469 1.00 87.00 97 LEU A CA 1
ATOM 767 C C . LEU A 1 97 ? -7.615 -5.366 8.019 1.00 87.00 97 LEU A C 1
ATOM 769 O O . LEU A 1 97 ? -8.202 -4.355 7.642 1.00 87.00 97 LEU A O 1
ATOM 773 N N . ILE A 1 98 ? -7.351 -6.386 7.201 1.00 91.44 98 ILE A N 1
ATOM 774 C CA . ILE A 1 98 ? -7.698 -6.388 5.778 1.00 91.44 98 ILE A CA 1
ATOM 775 C C . ILE A 1 98 ? -8.895 -7.296 5.535 1.00 91.44 98 ILE A C 1
ATOM 777 O O . ILE A 1 98 ? -8.857 -8.497 5.796 1.00 91.44 98 ILE A O 1
ATOM 781 N N . ARG A 1 99 ? -9.946 -6.723 4.950 1.00 92.88 99 ARG A N 1
ATOM 782 C CA . ARG A 1 99 ? -11.118 -7.461 4.484 1.00 92.88 99 ARG A CA 1
ATOM 783 C C . ARG A 1 99 ? -11.245 -7.334 2.975 1.00 92.88 99 ARG A C 1
ATOM 785 O O . ARG A 1 99 ? -11.644 -6.279 2.483 1.00 92.88 99 ARG A O 1
ATOM 792 N N . TYR A 1 100 ? -10.901 -8.389 2.241 1.00 92.94 100 TYR A N 1
ATOM 793 C CA . TYR A 1 100 ? -11.082 -8.413 0.788 1.00 92.94 100 TYR A CA 1
ATOM 794 C C . TYR A 1 100 ? -12.561 -8.310 0.412 1.00 92.94 100 TYR A C 1
ATOM 796 O O . TYR A 1 100 ? -13.442 -8.748 1.154 1.00 92.94 100 TYR A O 1
ATOM 804 N N . LEU A 1 101 ? -12.810 -7.690 -0.736 1.00 91.12 101 LEU A N 1
ATOM 805 C CA . LEU A 1 101 ? -14.125 -7.614 -1.352 1.00 91.12 101 LEU A CA 1
ATOM 806 C C . LEU A 1 101 ? -14.161 -8.622 -2.501 1.00 91.12 101 LEU A C 1
ATOM 808 O O . LEU A 1 101 ? -13.241 -8.630 -3.325 1.00 91.12 101 LEU A O 1
ATOM 812 N N . ASP A 1 102 ? -15.195 -9.460 -2.510 1.00 76.31 102 ASP A N 1
ATOM 813 C CA . ASP A 1 102 ? -15.514 -10.368 -3.617 1.00 76.31 102 ASP A CA 1
ATOM 814 C C . ASP A 1 102 ? -16.257 -9.639 -4.747 1.00 76.31 102 ASP A C 1
ATOM 816 O O . ASP A 1 102 ? -17.040 -8.703 -4.445 1.00 76.31 102 ASP A O 1
#

pLDDT: mean 91.39, std 6.14, range [66.44, 97.62]

Mean predicted aligned error: 4.35 Å

Secondary structure (DSSP, 8-state):
-PPPPTHHHHHHHHH---B--EEEESGGGHHHHHTTT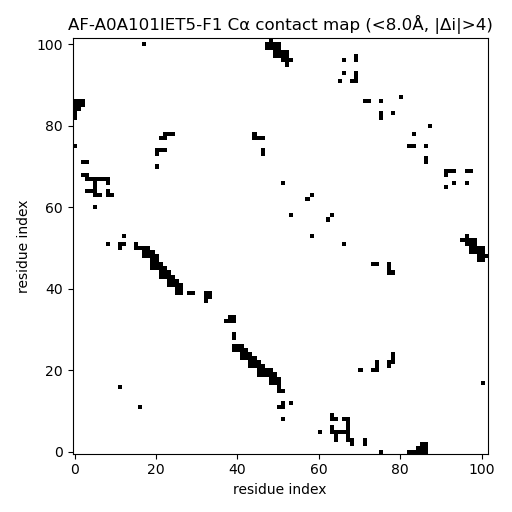PPP--EEEE---EEE--TT----HHHHHHHHHHHHHHHHHHS-GGG-GGGGT-----TTTEEE--

Solvent-accessible surface area (backbone atoms only — not comparable to full-atom values): 6086 Å² total; per-residue (Å²): 62,77,86,66,64,36,63,61,31,55,51,38,75,76,62,73,50,79,43,66,41,66,29,77,49,52,60,89,46,36,75,68,24,54,79,67,76,40,87,58,70,64,49,75,42,76,58,72,39,25,33,76,49,62,81,98,57,79,94,43,74,64,54,28,37,50,51,19,47,42,57,48,49,56,30,40,74,59,44,61,74,93,53,25,53,60,58,69,77,58,80,68,90,46,83,72,35,66,42,75,59,135

Sequence (102 aa):
LIRGKPGISILASQTEAPIIPIAYWGHENFLRNIKRLKRTPMNIKVGKPFRLDFSGKTKSKELMQEAADAVMLEIKKLLPEKYHGVYSEISVDDEGLIRYLD

Radius of gyration: 16.03 Å; Cα contacts (8 Å, |Δi|>4): 143; chains: 1; bounding box: 34×20×49 Å

Foldseek 3Di:
DDQFDLVVLVVLVVPVDKDKAKEKDQCVCVVVQVVVVHDTDIDMDIDFIKGFDCPPHDDDNVVSSLLRLLSLVRNLVRDDPVPCPPVVPDDHPCVRGIGTDD